Protein AF-A0A8T3XPP2-F1 (afdb_monomer)

Mean predicted aligned error: 5.4 Å

pLDDT: mean 87.84, std 9.17, range [56.16, 96.44]

Solvent-accessible surface area (backbone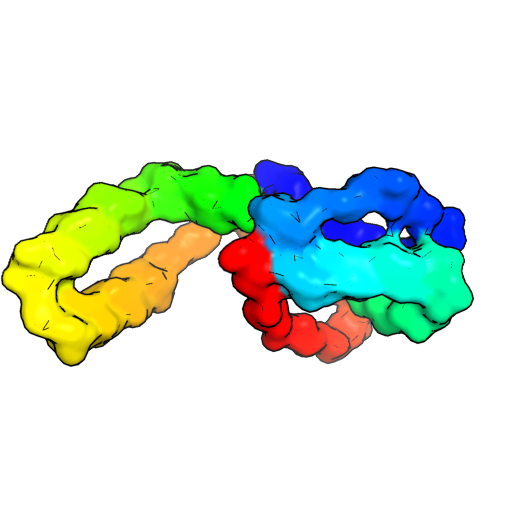 atoms only — not comparable to full-atom values): 6639 Å² total; per-residue (Å²): 129,56,69,53,70,54,49,86,83,51,77,57,91,76,72,49,42,80,37,33,4,61,57,40,27,49,51,49,55,44,27,54,82,45,95,59,78,74,52,71,42,74,25,47,62,40,52,52,50,50,34,56,76,70,50,44,55,61,53,50,55,52,37,69,73,75,44,57,73,67,62,27,50,56,53,51,52,53,51,54,73,71,52,73,82,63,72,72,58,47,61,52,48,51,52,55,55,61,72,61,79,58,94,79,88,89,77,92,42,63,104

Structure (mmCIF, N/CA/C/O backbone):
data_AF-A0A8T3XPP2-F1
#
_entry.id   AF-A0A8T3XPP2-F1
#
loop_
_atom_site.group_PDB
_atom_site.id
_atom_site.type_symbol
_atom_site.label_atom_id
_atom_site.label_alt_id
_atom_site.label_comp_id
_atom_site.label_asym_id
_atom_site.label_entity_id
_atom_site.label_seq_id
_atom_site.pdbx_PDB_ins_code
_atom_site.Cartn_x
_atom_site.Cartn_y
_atom_site.Cartn_z
_atom_site.occupancy
_atom_site.B_iso_or_equiv
_atom_site.auth_seq_id
_atom_site.auth_comp_id
_atom_site.auth_asym_id
_atom_site.auth_atom_id
_atom_site.pdbx_PDB_model_num
ATOM 1 N N . MET A 1 1 ? -1.957 -9.596 -3.310 1.00 66.44 1 MET A N 1
ATOM 2 C CA . MET A 1 1 ? -0.956 -8.522 -3.515 1.00 66.44 1 MET A CA 1
ATOM 3 C C . MET A 1 1 ? -0.604 -8.345 -4.985 1.00 66.44 1 MET A C 1
ATOM 5 O O . MET A 1 1 ? -0.073 -9.253 -5.631 1.00 66.44 1 MET A O 1
ATOM 9 N N . GLN A 1 2 ? -0.876 -7.148 -5.493 1.00 75.75 2 GLN A N 1
ATOM 10 C CA . GLN A 1 2 ? -0.531 -6.726 -6.846 1.00 75.75 2 GLN A CA 1
ATOM 11 C C . GLN A 1 2 ? 0.507 -5.604 -6.755 1.00 75.75 2 GLN A C 1
ATOM 13 O O . GLN A 1 2 ? 0.242 -4.551 -6.174 1.00 75.75 2 GLN A O 1
ATOM 18 N N . ILE A 1 3 ? 1.692 -5.856 -7.306 1.00 79.44 3 ILE A N 1
ATOM 19 C CA . ILE A 1 3 ? 2.779 -4.884 -7.415 1.00 79.44 3 ILE A CA 1
ATOM 20 C C . ILE A 1 3 ? 3.019 -4.586 -8.890 1.00 79.44 3 ILE A C 1
ATOM 22 O O . ILE A 1 3 ? 3.098 -5.515 -9.697 1.00 79.44 3 ILE A O 1
ATOM 26 N N . ALA A 1 4 ? 3.222 -3.312 -9.219 1.00 79.25 4 ALA A N 1
ATOM 27 C CA . ALA A 1 4 ? 3.797 -2.914 -10.498 1.00 79.25 4 ALA A CA 1
ATOM 28 C C . ALA A 1 4 ? 5.308 -2.687 -10.338 1.00 79.25 4 ALA A C 1
ATOM 30 O O . ALA A 1 4 ? 5.737 -1.911 -9.487 1.00 79.25 4 ALA A O 1
ATOM 31 N N . GLN A 1 5 ? 6.120 -3.377 -11.143 1.00 80.31 5 GLN A N 1
ATOM 32 C CA . GLN A 1 5 ? 7.584 -3.264 -11.121 1.00 80.31 5 GLN A CA 1
ATOM 33 C C . GLN A 1 5 ? 8.057 -2.274 -12.185 1.00 80.31 5 GLN A C 1
ATOM 35 O O . GLN A 1 5 ? 7.889 -2.520 -13.377 1.00 80.31 5 GLN A O 1
ATOM 40 N N . LEU A 1 6 ? 8.733 -1.197 -11.810 1.00 75.00 6 LEU A N 1
ATOM 41 C CA . LEU A 1 6 ? 9.311 -0.275 -12.787 1.00 75.00 6 LEU A CA 1
ATOM 42 C C . LEU A 1 6 ? 10.513 -0.949 -13.466 1.00 75.00 6 LEU A C 1
ATOM 44 O O . LEU A 1 6 ? 11.561 -1.158 -12.856 1.00 75.00 6 LEU A O 1
ATOM 48 N N . LYS A 1 7 ? 10.320 -1.362 -14.724 1.00 70.00 7 LYS A N 1
ATOM 49 C CA . LYS A 1 7 ? 11.324 -2.007 -15.583 1.00 70.00 7 LYS A CA 1
ATOM 50 C C . LYS A 1 7 ? 11.393 -1.264 -16.909 1.00 70.00 7 LYS A C 1
ATOM 52 O O . LYS A 1 7 ? 10.355 -0.988 -17.511 1.00 70.00 7 LYS A O 1
ATOM 57 N N . LYS A 1 8 ? 12.609 -0.981 -17.373 1.00 65.06 8 LYS A N 1
ATOM 58 C CA . LYS A 1 8 ? 12.852 -0.312 -18.655 1.00 65.06 8 LYS A CA 1
ATOM 59 C C . LYS A 1 8 ? 12.237 -1.109 -19.813 1.00 65.06 8 LYS A C 1
ATOM 61 O O . LYS A 1 8 ? 12.374 -2.330 -19.860 1.00 65.06 8 LYS A O 1
ATOM 66 N N . GLY A 1 9 ? 11.570 -0.415 -20.737 1.00 58.81 9 GLY A N 1
ATOM 67 C CA . GLY A 1 9 ? 11.063 -0.999 -21.986 1.00 58.81 9 GLY A CA 1
ATOM 68 C C . GLY A 1 9 ? 9.802 -1.862 -21.860 1.00 58.81 9 GLY A C 1
ATOM 69 O O . GLY A 1 9 ? 9.431 -2.516 -22.830 1.00 58.81 9 GLY A O 1
ATOM 70 N N . LYS A 1 10 ? 9.129 -1.880 -20.699 1.00 59.03 10 LYS A N 1
ATOM 71 C CA . LYS A 1 10 ? 7.808 -2.512 -20.565 1.00 59.03 10 LYS A CA 1
ATOM 72 C C . LYS A 1 10 ? 6.699 -1.461 -20.679 1.00 59.03 10 LYS A C 1
ATOM 74 O O . LYS A 1 10 ? 6.592 -0.622 -19.783 1.00 59.03 10 LYS A O 1
ATOM 79 N N . PRO A 1 11 ? 5.874 -1.494 -21.740 1.00 59.09 11 PRO A N 1
ATOM 80 C CA . PRO A 1 11 ? 4.764 -0.566 -21.874 1.00 59.09 11 PRO A CA 1
ATOM 81 C C . PRO A 1 11 ? 3.669 -0.902 -20.853 1.00 59.09 11 PRO A C 1
ATOM 83 O O . PRO A 1 11 ? 3.168 -2.024 -20.803 1.00 59.09 11 PRO A O 1
ATOM 86 N N . TYR A 1 12 ? 3.279 0.086 -20.049 1.00 63.06 12 TYR A N 1
ATOM 87 C CA . TYR A 1 12 ? 2.104 0.022 -19.178 1.00 63.06 12 TYR A CA 1
ATOM 88 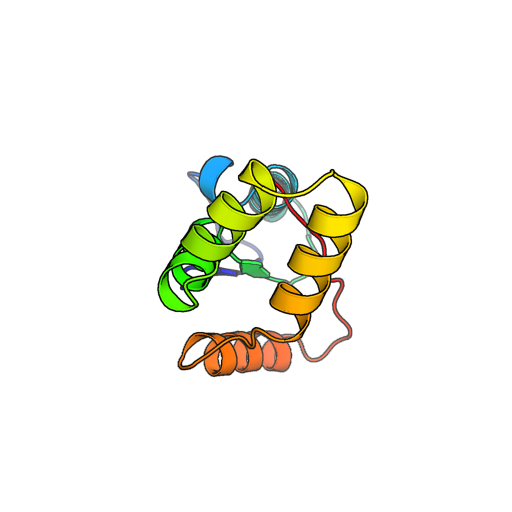C C . TYR A 1 12 ? 0.911 0.636 -19.920 1.00 63.06 12 TYR A C 1
ATOM 90 O O . TYR A 1 12 ? 0.490 1.748 -19.623 1.00 63.06 12 TYR A O 1
ATOM 98 N N . LEU A 1 13 ? 0.416 -0.059 -20.948 1.00 56.16 13 LEU A N 1
ATOM 99 C CA . LEU A 1 13 ? -0.588 0.460 -21.896 1.00 56.16 13 LEU A CA 1
ATOM 100 C C . LEU A 1 13 ? -1.925 0.878 -21.254 1.00 56.16 13 LEU A C 1
ATOM 102 O O . LEU A 1 13 ? -2.672 1.629 -21.867 1.00 56.16 13 LEU A O 1
ATOM 106 N N . PHE A 1 14 ? -2.191 0.460 -20.014 1.00 57.34 14 PHE A N 1
ATOM 107 C CA . PHE A 1 14 ? -3.342 0.891 -19.222 1.00 57.34 14 PHE A CA 1
ATOM 108 C C . PHE A 1 14 ? -2.898 1.080 -17.770 1.00 57.34 14 PHE A C 1
ATOM 110 O O . PHE A 1 14 ? -2.696 0.105 -17.041 1.00 57.34 14 PHE A O 1
ATOM 117 N N . THR A 1 15 ? -2.669 2.328 -17.365 1.00 72.19 15 THR A N 1
ATOM 118 C CA . THR A 1 15 ? -2.402 2.673 -15.966 1.00 72.19 15 THR A CA 1
ATOM 119 C C . THR A 1 15 ? -3.710 3.115 -15.308 1.00 72.19 15 THR A C 1
ATOM 121 O O . THR A 1 15 ? -4.558 3.738 -15.945 1.00 72.19 15 THR A O 1
ATOM 124 N N . ASP A 1 16 ? -3.904 2.716 -14.057 1.00 84.38 16 ASP A N 1
ATOM 125 C CA . ASP A 1 16 ? -5.120 2.966 -13.291 1.00 84.38 16 ASP A CA 1
ATOM 126 C C . ASP A 1 16 ? -4.787 3.779 -12.035 1.00 84.38 16 ASP A C 1
ATOM 128 O O . ASP A 1 16 ? -4.211 3.260 -11.072 1.00 84.38 16 ASP A O 1
ATOM 132 N N . VAL A 1 17 ? -5.166 5.061 -12.043 1.00 88.62 17 VAL A N 1
ATOM 133 C CA . VAL A 1 17 ? -4.934 5.981 -10.921 1.00 88.62 17 VAL A CA 1
ATOM 134 C C . VAL A 1 17 ? -5.602 5.469 -9.652 1.00 88.62 17 VAL A C 1
ATOM 136 O O . VAL A 1 17 ? -5.000 5.582 -8.591 1.00 88.62 17 VAL A O 1
ATOM 139 N N . THR A 1 18 ? -6.777 4.838 -9.751 1.00 91.00 18 THR A N 1
ATOM 140 C CA . THR A 1 18 ? -7.508 4.298 -8.589 1.00 91.00 18 THR A CA 1
ATOM 141 C C . THR A 1 18 ? -6.804 3.096 -7.959 1.00 91.00 18 THR A C 1
ATOM 143 O O . THR A 1 18 ? -7.069 2.738 -6.811 1.00 91.00 18 THR A O 1
ATOM 146 N N . ARG A 1 19 ? -5.847 2.504 -8.681 1.00 91.75 19 ARG A N 1
ATOM 147 C CA . ARG A 1 19 ? -5.056 1.359 -8.234 1.00 91.75 19 ARG A CA 1
ATOM 148 C C . ARG A 1 19 ? -3.646 1.724 -7.789 1.00 91.75 19 ARG A C 1
ATOM 150 O O . ARG A 1 19 ? -3.134 1.135 -6.841 1.00 91.75 19 ARG A O 1
ATOM 157 N N . TRP A 1 20 ? -2.993 2.662 -8.470 1.00 91.56 20 TRP A N 1
ATOM 158 C CA . TRP A 1 20 ? -1.582 3.012 -8.230 1.00 91.56 20 TRP A CA 1
ATOM 159 C C . TRP A 1 20 ? -1.395 4.365 -7.524 1.00 91.56 20 TRP A C 1
ATOM 161 O O . TRP A 1 20 ? -0.277 4.723 -7.131 1.00 91.56 20 TRP A O 1
ATOM 171 N N . GLY A 1 21 ? -2.478 5.129 -7.368 1.00 93.69 21 GLY A N 1
ATOM 172 C CA . GLY A 1 21 ? -2.470 6.522 -6.936 1.00 93.69 21 GLY A CA 1
ATOM 173 C C . GLY A 1 21 ? -1.827 7.455 -7.967 1.00 93.69 21 GLY A C 1
ATOM 174 O O . GLY A 1 21 ? -1.097 7.023 -8.864 1.00 93.69 21 GLY A O 1
ATOM 175 N N . GLY A 1 22 ? -2.047 8.763 -7.829 1.00 93.38 22 GLY A N 1
ATOM 176 C CA . GLY A 1 22 ? -1.635 9.737 -8.851 1.00 93.38 22 GLY A CA 1
ATOM 177 C C . GLY A 1 22 ? -0.125 9.764 -9.141 1.00 93.38 22 GLY A C 1
ATOM 178 O O . GLY A 1 22 ? 0.292 9.934 -10.287 1.00 93.38 22 GLY A O 1
ATOM 179 N N . LYS A 1 23 ? 0.727 9.554 -8.127 1.00 93.69 23 LYS A N 1
ATOM 180 C CA . LYS A 1 23 ? 2.193 9.557 -8.313 1.00 93.69 23 LYS A CA 1
ATOM 181 C C . LYS A 1 23 ? 2.690 8.254 -8.934 1.00 93.69 23 LYS A C 1
ATOM 183 O O . LYS A 1 23 ? 3.550 8.285 -9.810 1.00 93.69 23 LYS A O 1
ATOM 188 N N . GLY A 1 24 ? 2.167 7.125 -8.463 1.00 92.00 24 GLY A N 1
ATOM 189 C CA . GLY A 1 24 ? 2.507 5.801 -8.973 1.00 92.00 24 GLY A CA 1
ATOM 190 C C . GLY A 1 24 ? 2.101 5.648 -10.435 1.00 92.00 24 GLY A C 1
ATOM 191 O O . GLY A 1 24 ? 2.914 5.222 -11.252 1.00 92.00 24 GLY A O 1
ATOM 192 N N . ASP A 1 25 ? 0.893 6.092 -10.780 1.00 91.94 25 ASP A N 1
ATOM 193 C CA . ASP A 1 25 ? 0.389 6.097 -12.154 1.00 91.94 25 ASP A CA 1
ATOM 194 C C . ASP A 1 25 ? 1.299 6.907 -13.091 1.00 91.94 25 ASP A C 1
ATOM 196 O O . ASP A 1 25 ? 1.757 6.404 -14.119 1.00 91.94 25 ASP A O 1
ATOM 200 N N . ASN A 1 26 ? 1.674 8.123 -12.678 1.00 91.44 26 ASN A N 1
ATOM 201 C CA . ASN A 1 26 ? 2.610 8.957 -13.430 1.00 91.44 26 ASN A CA 1
ATOM 202 C C . ASN A 1 26 ? 3.985 8.295 -13.599 1.00 91.44 26 ASN A C 1
ATOM 204 O O . ASN A 1 26 ? 4.547 8.349 -14.690 1.00 91.44 26 ASN A O 1
ATOM 208 N N . LEU A 1 27 ? 4.528 7.638 -12.567 1.00 91.25 27 LEU A N 1
ATOM 209 C CA . LEU A 1 27 ? 5.794 6.903 -12.688 1.00 91.25 27 LEU A CA 1
ATOM 210 C C . LEU A 1 27 ? 5.697 5.749 -13.693 1.00 91.25 27 LEU A C 1
ATOM 212 O O . LEU A 1 27 ? 6.630 5.548 -14.470 1.00 91.25 27 LEU A O 1
ATOM 216 N N . LEU A 1 28 ? 4.574 5.024 -13.721 1.00 89.69 28 LEU A N 1
ATOM 217 C CA . LEU A 1 28 ? 4.343 3.944 -14.686 1.00 89.69 28 LEU A CA 1
ATOM 218 C C . LEU A 1 28 ? 4.284 4.463 -16.123 1.00 89.69 28 LEU A C 1
ATOM 220 O O . LEU A 1 28 ? 4.862 3.835 -17.013 1.00 89.69 28 LEU A O 1
ATOM 224 N N . ARG A 1 29 ? 3.637 5.614 -16.345 1.00 87.75 29 ARG A N 1
ATOM 225 C CA . ARG A 1 29 ? 3.602 6.290 -17.653 1.00 87.75 29 ARG A CA 1
ATOM 226 C C . ARG A 1 29 ? 4.982 6.797 -18.060 1.00 87.75 29 ARG A C 1
ATOM 228 O O . ARG A 1 29 ? 5.443 6.507 -19.159 1.00 87.75 29 ARG A O 1
ATOM 235 N N . LEU A 1 30 ? 5.676 7.505 -17.167 1.00 88.69 30 LEU A N 1
ATOM 236 C CA . LEU A 1 30 ? 7.000 8.068 -17.444 1.00 88.69 30 LEU A CA 1
ATOM 237 C C . LEU A 1 30 ? 8.039 6.984 -17.735 1.00 88.69 30 LEU A C 1
ATOM 239 O O . LEU A 1 30 ? 8.873 7.174 -18.613 1.00 88.69 30 LEU A O 1
ATOM 243 N N . ASN A 1 31 ? 7.957 5.829 -17.071 1.00 87.88 31 ASN A N 1
ATOM 244 C CA . ASN A 1 31 ? 8.860 4.697 -17.291 1.00 87.88 31 ASN A CA 1
ATOM 245 C C . ASN A 1 31 ? 8.750 4.084 -18.707 1.00 87.88 31 ASN A C 1
ATOM 247 O O . ASN A 1 31 ? 9.591 3.273 -19.094 1.00 87.88 31 ASN A O 1
ATOM 251 N N . GLN A 1 32 ? 7.736 4.462 -19.495 1.00 81.56 32 GLN A N 1
ATOM 252 C CA . GLN A 1 32 ? 7.624 4.066 -20.904 1.00 81.56 32 GLN A CA 1
ATOM 253 C C . GLN A 1 32 ? 8.544 4.879 -21.819 1.00 81.56 32 GLN A C 1
ATOM 255 O O . GLN A 1 32 ? 8.972 4.374 -22.852 1.00 81.56 32 GLN A O 1
ATOM 260 N N . VAL A 1 33 ? 8.829 6.131 -21.448 1.00 85.00 33 VAL A N 1
ATOM 261 C CA . VAL A 1 33 ? 9.496 7.114 -22.318 1.00 85.00 33 VAL A CA 1
ATOM 262 C C . VAL A 1 33 ? 10.852 7.540 -21.757 1.00 85.00 33 VAL A C 1
ATOM 264 O O . VAL A 1 33 ? 11.793 7.778 -22.509 1.00 85.00 33 VAL A O 1
ATOM 267 N N . PHE A 1 34 ? 10.979 7.604 -20.433 1.00 87.00 34 PHE A N 1
ATOM 268 C CA . PHE A 1 34 ? 12.156 8.106 -19.735 1.00 87.00 34 PHE A CA 1
ATOM 269 C C . PHE A 1 34 ? 12.821 7.025 -18.882 1.00 87.00 34 PHE A C 1
ATOM 271 O O . PHE A 1 34 ? 12.195 6.055 -18.450 1.00 87.00 34 PHE A O 1
ATOM 278 N N . ASN A 1 35 ? 14.106 7.229 -18.582 1.00 86.38 35 ASN A N 1
ATOM 279 C CA . ASN A 1 35 ? 14.811 6.430 -17.586 1.00 86.38 35 ASN A CA 1
ATOM 280 C C . ASN A 1 35 ? 14.333 6.841 -16.185 1.00 86.38 35 ASN A C 1
ATOM 282 O O . ASN A 1 35 ? 14.845 7.787 -15.589 1.00 86.38 35 ASN A O 1
ATOM 286 N N . VAL A 1 36 ? 13.336 6.128 -15.672 1.00 88.31 36 VAL A N 1
ATOM 287 C CA . VAL A 1 36 ? 12.882 6.245 -14.284 1.00 88.31 36 VAL A CA 1
ATOM 288 C C . VAL A 1 36 ? 13.730 5.311 -13.410 1.00 88.31 36 VAL A C 1
ATOM 290 O O . VAL A 1 36 ? 14.042 4.201 -13.854 1.00 88.31 36 VAL A O 1
ATOM 293 N N . PRO A 1 37 ? 14.124 5.718 -12.185 1.00 89.06 37 PRO A N 1
ATOM 294 C CA . PRO A 1 37 ? 14.810 4.822 -11.264 1.00 89.06 37 PRO A CA 1
ATOM 295 C C . PRO A 1 37 ? 14.022 3.521 -11.061 1.00 89.06 37 PRO A C 1
ATOM 297 O O . PRO A 1 37 ? 12.790 3.5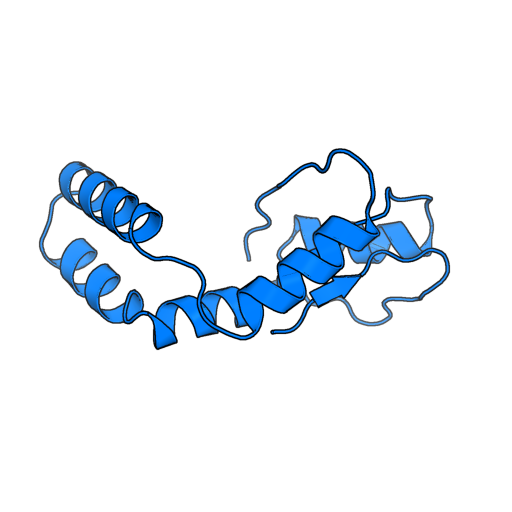66 -10.963 1.00 89.06 37 PRO A O 1
ATOM 300 N N . PRO A 1 38 ? 14.702 2.364 -10.988 1.00 88.12 38 PRO A N 1
ATOM 301 C CA . PRO A 1 38 ? 14.025 1.110 -10.705 1.00 88.12 38 PRO A CA 1
ATOM 302 C C . PRO A 1 38 ? 13.291 1.202 -9.365 1.00 88.12 38 PRO A C 1
ATOM 304 O O . PRO A 1 38 ? 13.681 1.933 -8.454 1.00 88.12 38 PRO A O 1
ATOM 307 N N . GLY A 1 39 ? 12.204 0.455 -9.249 1.00 91.69 39 GLY A N 1
ATOM 308 C CA . GLY A 1 39 ? 11.376 0.472 -8.057 1.00 91.69 39 GLY A CA 1
ATOM 309 C C . GLY A 1 39 ? 10.111 -0.338 -8.246 1.00 91.69 39 GLY A C 1
ATOM 310 O O . GLY A 1 39 ? 9.945 -1.064 -9.232 1.00 91.69 39 GLY A O 1
ATOM 311 N N . PHE A 1 40 ? 9.206 -0.213 -7.289 1.00 92.00 40 PHE A N 1
ATOM 312 C CA . PHE A 1 40 ? 7.923 -0.885 -7.336 1.00 92.00 40 PHE A CA 1
ATOM 313 C C . PHE A 1 40 ? 6.842 -0.046 -6.662 1.00 92.00 40 PHE A C 1
ATOM 315 O O . PHE A 1 40 ? 7.130 0.801 -5.818 1.00 92.00 40 PHE A O 1
ATOM 322 N N . ILE A 1 41 ? 5.594 -0.285 -7.056 1.00 93.06 41 ILE A N 1
ATOM 323 C CA . ILE A 1 41 ? 4.416 0.378 -6.499 1.00 93.06 41 ILE A CA 1
ATOM 324 C C . ILE A 1 41 ? 3.521 -0.693 -5.886 1.00 93.06 41 ILE A C 1
ATOM 326 O O . ILE A 1 41 ? 3.224 -1.704 -6.529 1.00 93.06 41 ILE A O 1
ATOM 330 N N . ILE A 1 42 ? 3.099 -0.460 -4.646 1.00 92.81 42 ILE A N 1
ATOM 331 C CA . ILE A 1 42 ? 2.098 -1.272 -3.954 1.00 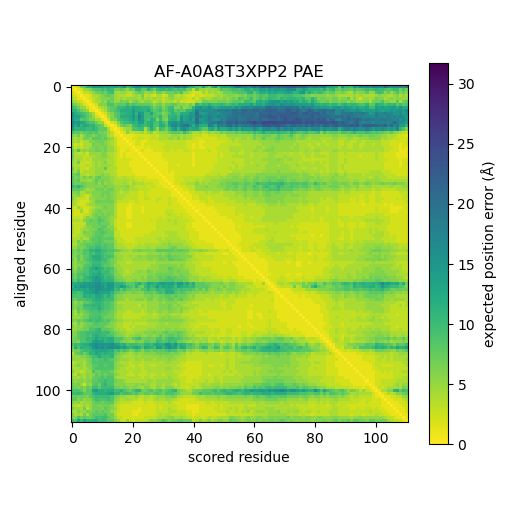92.81 42 ILE A CA 1
ATOM 332 C C . ILE A 1 42 ? 0.722 -0.719 -4.335 1.00 92.81 42 ILE A C 1
ATOM 334 O O . ILE A 1 42 ? 0.493 0.482 -4.213 1.00 92.81 42 ILE A O 1
ATOM 338 N N . SER A 1 43 ? -0.168 -1.579 -4.828 1.00 92.88 43 SER A N 1
ATOM 339 C CA . SER A 1 43 ? -1.532 -1.178 -5.200 1.00 92.88 43 SER A CA 1
ATOM 340 C C . SER A 1 43 ? -2.383 -0.788 -3.989 1.00 92.88 43 SER A C 1
ATOM 342 O O . SER A 1 43 ? -2.223 -1.353 -2.903 1.00 92.88 43 SER A O 1
ATOM 344 N N . SER A 1 44 ? -3.345 0.110 -4.205 1.00 93.62 44 SER A N 1
ATOM 345 C CA . SER A 1 44 ? -4.401 0.443 -3.241 1.00 93.62 44 SER A CA 1
ATOM 346 C C . SER A 1 44 ? -5.210 -0.792 -2.833 1.00 93.62 44 SER A C 1
ATOM 348 O O . SER A 1 44 ? -5.506 -0.951 -1.654 1.00 93.62 44 SER A O 1
ATOM 350 N N . ASP A 1 45 ? -5.457 -1.731 -3.752 1.00 92.25 45 ASP A N 1
ATOM 351 C CA . ASP A 1 45 ? -6.084 -3.026 -3.448 1.00 92.25 45 ASP A CA 1
ATOM 352 C C . ASP A 1 45 ? -5.323 -3.792 -2.362 1.00 92.25 45 ASP A C 1
ATOM 354 O O . ASP A 1 45 ? -5.919 -4.295 -1.418 1.00 92.25 45 ASP A O 1
ATOM 358 N N . THR A 1 46 ? -3.987 -3.815 -2.435 1.00 91.00 46 THR A N 1
ATOM 359 C CA . THR A 1 46 ? -3.163 -4.498 -1.423 1.00 91.00 46 THR A CA 1
ATOM 360 C C . THR A 1 46 ? -3.291 -3.827 -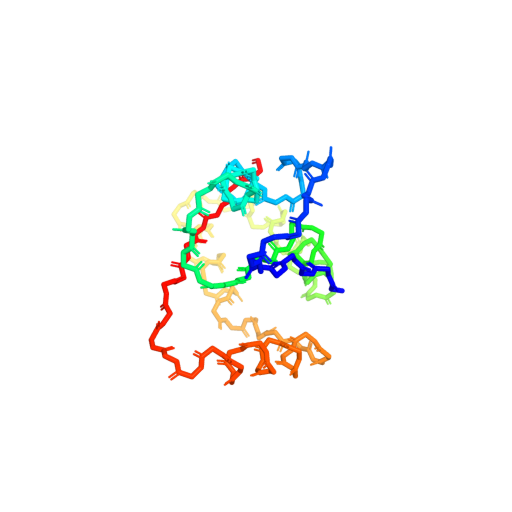0.052 1.00 91.00 46 THR A C 1
ATOM 362 O O . THR A 1 46 ? -3.290 -4.515 0.968 1.00 91.00 46 THR A O 1
ATOM 365 N N . PHE A 1 47 ? -3.422 -2.498 -0.011 1.00 91.50 47 PHE A N 1
ATOM 366 C CA . PHE A 1 47 ? -3.702 -1.777 1.231 1.00 91.50 47 PHE A CA 1
ATOM 367 C C . PHE A 1 47 ? -5.109 -2.090 1.758 1.00 91.50 47 PHE A C 1
ATOM 369 O O . PHE A 1 47 ? -5.266 -2.383 2.941 1.00 91.50 47 PHE A O 1
ATOM 376 N N . ASN A 1 48 ? -6.118 -2.090 0.885 1.00 91.44 48 ASN A N 1
ATOM 377 C CA . ASN A 1 48 ? -7.505 -2.387 1.239 1.00 91.44 48 ASN A CA 1
ATOM 378 C C . ASN A 1 48 ? -7.668 -3.811 1.787 1.00 91.44 48 ASN A C 1
ATOM 380 O O . ASN A 1 48 ? -8.360 -4.000 2.788 1.00 91.44 48 ASN A O 1
ATOM 384 N N . ASP A 1 49 ? -7.012 -4.792 1.168 1.00 90.50 49 ASP A N 1
ATOM 385 C CA . ASP A 1 49 ? -6.982 -6.177 1.641 1.00 90.50 49 ASP A CA 1
ATOM 386 C C . ASP A 1 49 ? -6.362 -6.248 3.042 1.00 90.50 49 ASP A C 1
ATOM 388 O O . ASP A 1 49 ? -6.971 -6.781 3.966 1.00 90.50 49 ASP A O 1
ATOM 392 N N . TRP A 1 50 ? -5.206 -5.605 3.248 1.00 91.06 50 TRP A N 1
ATOM 393 C CA . TRP A 1 50 ? -4.560 -5.570 4.562 1.00 91.06 50 TRP A CA 1
ATOM 394 C C . TRP A 1 50 ? -5.433 -4.903 5.635 1.00 91.06 50 TRP A C 1
ATOM 396 O O . TRP A 1 50 ? -5.525 -5.419 6.750 1.00 91.06 50 TRP A O 1
ATOM 406 N N . ILE A 1 51 ? -6.120 -3.799 5.320 1.00 92.44 51 ILE A N 1
ATOM 407 C CA . ILE A 1 51 ? -7.049 -3.122 6.244 1.00 92.44 51 ILE A CA 1
ATOM 408 C C . ILE A 1 51 ? -8.230 -4.027 6.630 1.00 92.44 51 ILE A C 1
ATOM 410 O O . ILE A 1 51 ? -8.661 -4.017 7.789 1.00 92.44 51 ILE A O 1
ATOM 414 N N . LYS A 1 52 ? -8.759 -4.806 5.680 1.00 90.00 52 LYS A N 1
ATOM 415 C CA . LYS A 1 52 ? -9.851 -5.759 5.929 1.00 90.00 52 LYS A CA 1
ATOM 416 C C . LYS A 1 52 ? -9.378 -6.927 6.791 1.00 90.00 52 LYS A C 1
ATOM 418 O O . LYS A 1 52 ? -9.978 -7.188 7.834 1.00 90.00 52 LYS A O 1
ATOM 423 N N . ASP A 1 53 ? -8.275 -7.565 6.411 1.00 89.44 53 ASP A N 1
ATOM 424 C CA . ASP A 1 53 ? -7.748 -8.761 7.079 1.00 89.44 53 ASP A CA 1
ATOM 425 C C . ASP A 1 53 ? -7.292 -8.472 8.515 1.00 89.44 53 ASP A C 1
ATOM 427 O O . ASP A 1 53 ? -7.514 -9.265 9.431 1.00 89.44 53 ASP A O 1
ATOM 431 N N . SER A 1 54 ? -6.718 -7.291 8.747 1.00 90.25 54 SER A N 1
ATOM 432 C CA . SER A 1 54 ? -6.301 -6.834 10.080 1.00 90.25 54 SER A CA 1
ATOM 433 C C . SER A 1 54 ? -7.452 -6.335 10.964 1.00 90.25 54 SER A C 1
ATOM 435 O O . SER A 1 54 ? -7.220 -5.941 12.112 1.00 90.25 54 SER A O 1
ATOM 437 N N . ARG A 1 55 ? -8.691 -6.327 10.446 1.00 88.69 55 ARG A N 1
ATOM 438 C CA . ARG A 1 55 ? -9.873 -5.718 11.084 1.00 88.69 55 ARG A CA 1
ATOM 439 C C . ARG A 1 55 ? -9.661 -4.244 11.455 1.00 88.69 55 ARG A C 1
ATOM 441 O O . ARG A 1 55 ? -10.329 -3.719 12.345 1.00 88.69 55 ARG A O 1
ATOM 448 N N . LEU A 1 56 ? -8.739 -3.557 10.776 1.00 93.31 56 LEU A N 1
ATOM 449 C CA . LEU A 1 56 ? -8.533 -2.121 10.954 1.00 93.31 56 LEU A CA 1
ATOM 450 C C . LEU A 1 56 ? -9.749 -1.332 10.476 1.00 93.31 56 LEU A C 1
ATOM 452 O O . LEU A 1 56 ? -10.056 -0.302 11.061 1.00 93.31 56 LEU A O 1
ATOM 456 N N . SER A 1 57 ? -10.473 -1.829 9.468 1.00 92.94 57 SER A N 1
ATOM 457 C CA . SER A 1 57 ? -11.651 -1.140 8.931 1.00 92.94 57 SER A CA 1
ATOM 458 C C . SER A 1 57 ? -12.716 -0.858 9.994 1.00 92.94 57 SER A C 1
ATOM 460 O O . SER A 1 57 ? -13.207 0.264 10.067 1.00 92.94 57 SER A O 1
ATOM 462 N N . SER A 1 58 ? -13.080 -1.850 10.814 1.00 93.12 58 SER A N 1
ATOM 463 C CA . SER A 1 58 ? -14.094 -1.662 11.861 1.00 93.12 58 SER A CA 1
ATOM 464 C C . SER A 1 58 ? -13.583 -0.730 12.954 1.00 93.12 58 SER A C 1
ATOM 466 O O . SER A 1 58 ? -14.263 0.218 13.319 1.00 93.12 58 SER A O 1
ATOM 468 N N . PHE A 1 59 ? -12.333 -0.924 13.386 1.00 95.00 59 PHE A N 1
ATOM 469 C CA . PHE A 1 59 ? -11.689 -0.050 14.365 1.00 95.00 59 PHE A CA 1
ATOM 470 C C . PHE A 1 59 ? -11.655 1.420 13.914 1.00 95.00 59 PHE A C 1
ATOM 472 O O . PHE A 1 59 ? -11.913 2.314 14.715 1.00 95.00 59 PHE A O 1
ATOM 479 N N . LEU A 1 60 ? -11.344 1.680 12.641 1.00 94.62 60 LEU A N 1
ATOM 480 C CA . LEU A 1 60 ? -11.321 3.031 12.082 1.00 94.62 60 LEU A CA 1
ATOM 481 C C . LEU A 1 60 ? -12.701 3.688 12.154 1.00 94.62 60 LEU A C 1
ATOM 483 O O . LEU A 1 60 ? -12.802 4.825 12.602 1.00 94.62 60 LEU A O 1
ATOM 487 N N . LEU A 1 61 ? -13.755 2.975 11.747 1.00 94.25 61 LEU A N 1
ATOM 488 C CA . LEU A 1 61 ? -15.126 3.490 11.793 1.00 94.25 61 LEU A CA 1
ATOM 489 C C . LEU A 1 61 ? -15.583 3.771 13.231 1.00 94.25 61 LEU A C 1
ATOM 491 O O . LEU A 1 61 ? -16.169 4.823 13.492 1.00 94.25 61 LEU A O 1
ATOM 495 N N . ASP A 1 62 ? -15.258 2.881 14.170 1.00 95.12 62 ASP A N 1
ATOM 496 C CA . ASP A 1 62 ? -15.589 3.057 15.586 1.00 95.12 62 ASP A CA 1
ATOM 497 C C . ASP A 1 62 ? -14.882 4.286 16.169 1.00 95.12 62 ASP A C 1
ATOM 499 O O . ASP A 1 62 ? -15.502 5.120 16.824 1.00 95.12 62 ASP A O 1
ATOM 503 N N . VAL A 1 63 ? -13.584 4.451 15.902 1.00 95.94 63 VAL A N 1
ATO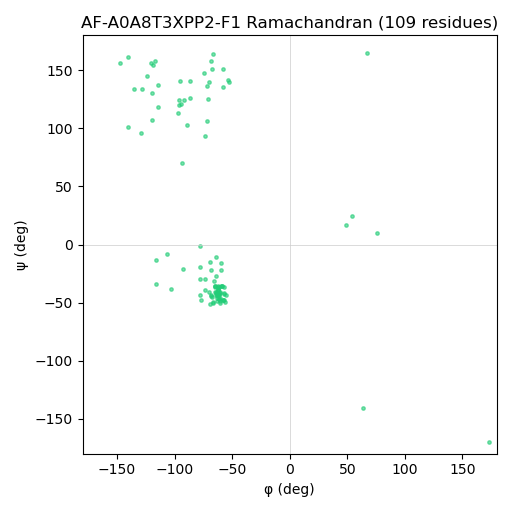M 504 C CA . VAL A 1 63 ? -12.809 5.583 16.429 1.00 95.94 63 VAL A CA 1
ATOM 505 C C . VAL A 1 63 ? -13.250 6.911 15.815 1.00 95.94 63 VAL A C 1
ATOM 507 O O . VAL A 1 63 ? -13.411 7.885 16.546 1.00 95.94 63 VAL A O 1
ATOM 510 N N . LEU A 1 64 ? -13.481 6.953 14.500 1.00 94.00 64 LEU A N 1
ATOM 511 C CA . LEU A 1 64 ? -13.898 8.174 13.801 1.00 94.00 64 LEU A CA 1
ATOM 512 C C . LEU A 1 64 ? -15.317 8.626 14.176 1.00 94.00 64 LEU A C 1
ATOM 514 O O . LEU A 1 64 ? -15.643 9.794 13.989 1.00 94.00 64 LEU A O 1
ATOM 518 N N . SER A 1 65 ? -16.158 7.721 14.682 1.00 94.44 65 SER A N 1
ATOM 519 C CA . SER A 1 65 ? -17.525 8.042 15.114 1.00 94.44 65 SER A CA 1
ATOM 520 C C . SER A 1 65 ? -17.645 8.396 16.597 1.00 94.44 65 SER A C 1
ATOM 522 O O . SER A 1 65 ? -18.627 9.029 16.979 1.00 94.44 65 SER A O 1
ATOM 524 N N . SER A 1 66 ? -16.680 7.997 17.434 1.00 90.00 66 SER A N 1
ATOM 525 C CA . SER A 1 66 ? -16.805 8.067 18.899 1.00 90.00 66 SER A CA 1
ATOM 526 C C . SER A 1 66 ? -15.817 8.996 19.601 1.00 90.00 66 SER A C 1
ATOM 528 O O . SER A 1 66 ? -16.023 9.294 20.777 1.00 90.00 66 SER A O 1
ATOM 530 N N . LYS A 1 67 ? -14.758 9.453 18.923 1.00 90.75 67 LYS A N 1
ATOM 531 C CA . LYS A 1 67 ? -13.705 10.288 19.521 1.00 90.75 67 LYS A CA 1
ATOM 532 C C . LYS A 1 67 ? -13.582 11.636 18.824 1.00 90.75 67 LYS A C 1
ATOM 534 O O . LYS A 1 67 ? -13.919 11.765 17.648 1.00 90.75 67 LYS A O 1
ATOM 539 N N . ASP A 1 68 ? -13.056 12.630 19.536 1.00 95.62 68 ASP A N 1
ATOM 540 C CA . ASP A 1 68 ? -12.611 13.868 18.903 1.00 95.62 68 ASP A CA 1
ATOM 541 C C . ASP A 1 68 ? -11.397 13.616 17.994 1.00 95.62 68 ASP A C 1
ATOM 543 O O . ASP A 1 68 ? -10.726 12.583 18.065 1.00 95.62 68 ASP A O 1
ATOM 547 N N . SER A 1 69 ? -11.111 14.580 17.122 1.00 93.44 69 SER A N 1
ATOM 548 C CA . SER A 1 69 ? -10.098 14.443 16.077 1.00 93.44 69 SER A CA 1
ATOM 549 C C . SER A 1 69 ? -8.689 14.137 16.597 1.00 93.44 69 SER A C 1
ATOM 551 O O . SER A 1 69 ? -7.963 13.391 15.935 1.00 93.44 69 SER A O 1
ATOM 553 N N . GLU A 1 70 ? -8.281 14.683 17.748 1.00 95.25 70 GLU A N 1
ATOM 554 C CA . GLU A 1 70 ? -6.924 14.480 18.273 1.00 95.25 70 GLU A CA 1
ATOM 555 C C . GLU A 1 70 ? -6.800 13.087 18.895 1.00 95.25 70 GLU A C 1
ATOM 557 O O . GLU A 1 70 ? -5.893 12.321 18.552 1.00 95.25 70 GLU A O 1
ATOM 562 N N . GLU A 1 71 ? -7.758 12.700 19.739 1.00 94.94 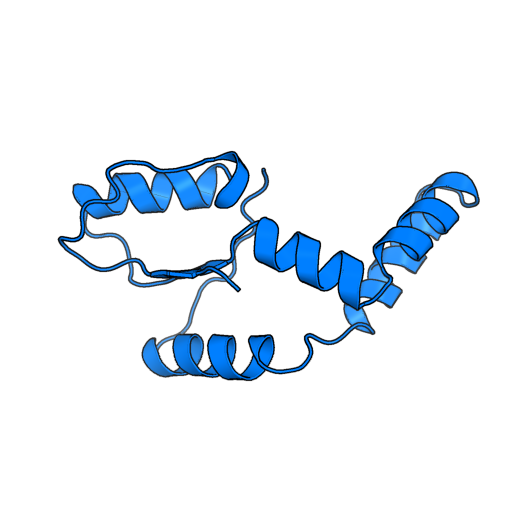71 GLU A N 1
ATOM 563 C CA . GLU A 1 71 ? -7.788 11.354 20.316 1.00 94.94 71 GLU A CA 1
ATOM 564 C C . GLU A 1 71 ? -7.943 10.267 19.246 1.00 94.94 71 GLU A C 1
ATOM 566 O O . GLU A 1 71 ? -7.318 9.196 19.334 1.00 94.94 71 GLU A O 1
ATOM 571 N N . ALA A 1 72 ? -8.750 10.537 18.216 1.00 95.06 72 ALA A N 1
ATOM 572 C CA . ALA A 1 72 ? -8.904 9.666 17.061 1.00 95.06 72 ALA A CA 1
ATOM 573 C C . ALA A 1 72 ? -7.570 9.492 16.332 1.00 95.06 72 ALA A C 1
ATOM 575 O O . ALA A 1 72 ? -7.135 8.357 16.120 1.00 95.06 72 ALA A O 1
ATOM 576 N N . TYR A 1 73 ? -6.878 10.589 16.013 1.00 95.31 73 TYR A N 1
ATOM 577 C CA . TYR A 1 73 ? -5.580 10.547 15.343 1.00 95.31 73 TYR A CA 1
ATOM 578 C C . TYR A 1 73 ? -4.555 9.714 16.122 1.00 95.31 73 TYR A C 1
ATOM 580 O O . TYR A 1 73 ? -3.942 8.804 15.550 1.00 95.31 73 TYR A O 1
ATOM 588 N N . GLN A 1 74 ? -4.402 9.958 17.428 1.00 96.44 74 GLN A N 1
ATOM 589 C CA . GLN A 1 74 ? -3.454 9.204 18.253 1.00 96.44 74 GLN A CA 1
ATOM 590 C C . GLN A 1 74 ? -3.815 7.716 18.306 1.00 96.44 74 GLN A C 1
ATOM 592 O O . GLN A 1 74 ? -2.945 6.859 18.128 1.00 96.44 74 GLN A O 1
ATOM 597 N N . SER A 1 75 ? -5.102 7.396 18.478 1.00 96.12 75 SER A N 1
ATOM 598 C CA . SER A 1 75 ? -5.591 6.011 18.510 1.00 96.12 75 SER A CA 1
ATOM 599 C C . SER A 1 75 ? -5.308 5.281 17.193 1.00 96.12 75 SER A C 1
ATOM 601 O O . SER A 1 75 ? -4.795 4.160 17.197 1.00 96.12 75 SER A O 1
ATOM 603 N N . ILE A 1 76 ? -5.601 5.928 16.061 1.00 95.88 76 ILE A N 1
ATOM 604 C CA . ILE A 1 76 ? -5.376 5.381 14.720 1.00 95.88 76 ILE A CA 1
ATOM 605 C C . ILE A 1 76 ? -3.888 5.162 14.480 1.00 95.88 76 ILE A C 1
ATOM 607 O O . ILE A 1 76 ? -3.482 4.067 14.092 1.00 95.88 76 ILE A O 1
ATOM 611 N N . ARG A 1 77 ? -3.056 6.163 14.776 1.00 95.06 77 ARG A N 1
ATOM 612 C CA . ARG A 1 77 ? -1.605 6.074 14.600 1.00 95.06 77 ARG A CA 1
ATOM 613 C C . ARG A 1 77 ? -1.004 4.918 15.398 1.00 95.06 77 ARG A C 1
ATOM 615 O O . ARG A 1 77 ? -0.245 4.131 14.835 1.00 95.06 77 ARG A O 1
ATOM 622 N N . GLN A 1 78 ? -1.360 4.788 16.676 1.00 95.75 78 GLN A N 1
ATOM 623 C CA . GLN A 1 78 ? -0.875 3.692 17.522 1.00 95.75 78 GLN A CA 1
ATOM 624 C C . GLN A 1 78 ? -1.311 2.333 16.982 1.00 95.75 78 GLN A C 1
ATOM 626 O O . GLN A 1 78 ? -0.505 1.405 16.894 1.00 95.75 78 GLN A O 1
ATOM 631 N N . ARG A 1 79 ? -2.570 2.219 16.549 1.00 95.50 79 ARG A N 1
ATOM 632 C CA . ARG A 1 79 ? -3.081 0.973 15.987 1.00 95.50 79 ARG A CA 1
ATOM 633 C C . ARG A 1 79 ? -2.361 0.589 14.694 1.00 95.50 79 ARG A C 1
ATOM 635 O O . ARG A 1 79 ? -2.024 -0.581 14.539 1.00 95.50 79 ARG A O 1
ATOM 642 N N . PHE A 1 80 ? -2.083 1.538 13.801 1.00 93.88 80 PHE A N 1
ATOM 643 C CA . PHE A 1 80 ? -1.314 1.279 12.578 1.00 93.88 80 PHE A CA 1
ATOM 644 C C . PHE A 1 80 ? 0.115 0.821 12.883 1.00 93.88 80 PHE A C 1
ATOM 646 O O . PHE A 1 80 ? 0.574 -0.137 12.274 1.00 93.88 80 PHE A O 1
ATOM 653 N N . LEU A 1 81 ? 0.796 1.446 13.851 1.00 92.38 81 LEU A N 1
ATOM 654 C CA . LEU A 1 81 ? 2.151 1.044 14.256 1.00 92.38 81 LEU A CA 1
ATOM 655 C C . LEU A 1 81 ? 2.189 -0.354 14.886 1.00 92.38 81 LEU A C 1
ATOM 657 O O . LEU A 1 81 ? 3.142 -1.099 14.671 1.00 92.38 81 LEU A O 1
ATOM 661 N N . ALA A 1 82 ? 1.155 -0.715 15.646 1.00 93.31 82 ALA A N 1
ATOM 662 C CA . ALA A 1 82 ? 1.034 -2.033 16.262 1.00 93.31 82 ALA A CA 1
ATOM 663 C C . ALA A 1 82 ? 0.571 -3.122 15.279 1.00 93.31 82 ALA A C 1
ATOM 665 O O . ALA A 1 82 ? 0.735 -4.313 15.550 1.00 93.31 82 ALA A O 1
ATOM 666 N N . THR A 1 83 ? -0.028 -2.741 14.147 1.00 92.31 83 THR A N 1
ATOM 667 C CA . THR A 1 83 ? -0.527 -3.695 13.156 1.00 92.31 83 THR A CA 1
ATOM 668 C C . THR A 1 83 ? 0.579 -4.013 12.160 1.00 92.31 83 THR A C 1
ATOM 670 O O . THR A 1 83 ? 0.875 -3.236 11.257 1.00 92.31 83 THR A O 1
ATOM 673 N N . GLY A 1 84 ? 1.195 -5.182 12.314 1.00 87.31 84 GLY A N 1
ATOM 674 C CA . GLY A 1 84 ? 2.170 -5.678 11.349 1.00 87.31 84 GLY A CA 1
ATOM 675 C C . GLY A 1 84 ? 1.543 -6.041 9.998 1.00 87.31 84 GLY A C 1
ATOM 676 O O . GLY A 1 84 ? 0.355 -6.361 9.890 1.00 87.31 84 GLY A O 1
ATOM 677 N N . LEU A 1 85 ? 2.375 -6.055 8.958 1.00 85.56 85 LEU A N 1
ATOM 678 C CA . LEU A 1 85 ? 2.071 -6.791 7.733 1.00 85.56 85 LEU A CA 1
ATOM 679 C C . LEU A 1 85 ? 2.155 -8.293 8.044 1.00 85.56 85 LEU A C 1
ATOM 681 O O . LEU A 1 85 ? 3.045 -8.720 8.779 1.00 85.56 85 LEU A O 1
ATOM 685 N N . GLN A 1 86 ? 1.239 -9.098 7.508 1.00 81.00 86 GLN A N 1
ATOM 686 C CA . GLN A 1 86 ? 1.186 -10.536 7.792 1.00 81.00 86 GLN A CA 1
ATOM 687 C C . GLN A 1 86 ? 1.383 -11.382 6.530 1.00 81.00 86 GLN A C 1
ATOM 689 O O . GLN A 1 86 ? 1.081 -10.955 5.413 1.00 81.00 86 GLN A O 1
ATOM 694 N N . GLY A 1 87 ? 1.871 -12.608 6.734 1.00 77.56 87 GLY A N 1
ATOM 695 C CA . GLY A 1 87 ? 1.882 -13.672 5.731 1.00 77.56 87 GLY A CA 1
ATOM 696 C C . GLY A 1 87 ? 2.727 -13.384 4.485 1.00 77.56 87 GLY A C 1
ATOM 697 O O . GLY A 1 87 ? 3.820 -12.822 4.557 1.00 77.56 87 GLY A O 1
ATOM 698 N N . ASP A 1 88 ? 2.195 -13.792 3.330 1.00 84.38 88 ASP A N 1
ATOM 699 C CA . ASP A 1 88 ? 2.832 -13.712 2.005 1.00 84.38 88 ASP A CA 1
ATOM 700 C C . ASP A 1 88 ? 3.191 -12.275 1.574 1.00 84.38 88 ASP A C 1
ATOM 702 O O . ASP A 1 88 ? 4.079 -12.059 0.751 1.00 84.38 88 ASP A O 1
ATOM 706 N N . LEU A 1 89 ? 2.540 -11.258 2.149 1.00 83.00 89 LEU A N 1
ATOM 707 C CA . LEU A 1 89 ? 2.837 -9.860 1.835 1.00 83.00 89 LEU A CA 1
ATOM 708 C C . LEU A 1 89 ? 4.257 -9.471 2.271 1.00 83.00 89 LEU A C 1
ATOM 710 O O . LEU A 1 89 ? 4.966 -8.802 1.519 1.00 83.00 89 LEU A O 1
ATOM 714 N N . VAL A 1 90 ? 4.690 -9.925 3.451 1.00 89.50 90 VAL A N 1
ATOM 715 C CA . VAL A 1 90 ? 6.030 -9.633 3.984 1.00 89.50 90 VAL A CA 1
ATOM 716 C C . VAL A 1 90 ? 7.099 -10.295 3.125 1.00 89.50 90 VAL A C 1
ATOM 718 O O . VAL A 1 90 ? 8.010 -9.620 2.654 1.00 89.50 90 VAL A O 1
ATOM 721 N N . SER A 1 91 ? 6.956 -11.593 2.842 1.00 89.31 91 SER A N 1
ATOM 722 C CA . SER A 1 91 ? 7.942 -12.348 2.057 1.00 89.31 91 SER A CA 1
ATOM 723 C C . SER A 1 91 ? 8.108 -11.785 0.640 1.00 89.31 91 SER A C 1
ATOM 725 O O . SER A 1 91 ? 9.217 -11.734 0.098 1.00 89.31 91 SER A O 1
ATOM 727 N N . ARG A 1 92 ? 7.016 -11.316 0.029 1.00 87.50 92 ARG A N 1
ATOM 728 C CA . ARG A 1 92 ? 7.045 -10.705 -1.302 1.00 87.50 92 ARG A CA 1
ATOM 729 C C . ARG A 1 92 ? 7.648 -9.306 -1.297 1.00 87.50 92 ARG A C 1
ATOM 731 O O . ARG A 1 92 ? 8.393 -8.995 -2.225 1.00 87.50 92 ARG A O 1
ATOM 738 N N . LEU A 1 93 ? 7.364 -8.483 -0.286 1.00 89.75 93 LEU A N 1
ATOM 739 C CA . LEU A 1 93 ? 8.023 -7.184 -0.128 1.00 89.75 93 LEU A CA 1
ATOM 740 C C . LEU A 1 93 ? 9.522 -7.358 0.118 1.00 89.75 93 LEU A C 1
ATOM 742 O O . LEU A 1 93 ? 10.312 -6.708 -0.559 1.00 89.75 93 LEU A O 1
ATOM 746 N N . ASP A 1 94 ? 9.916 -8.299 0.975 1.00 90.50 94 ASP A N 1
ATOM 747 C CA . ASP A 1 94 ? 11.320 -8.640 1.215 1.00 90.50 94 ASP A CA 1
ATOM 748 C C . ASP A 1 94 ? 12.038 -9.044 -0.073 1.00 90.50 94 ASP A C 1
ATOM 750 O O . ASP A 1 94 ? 13.164 -8.613 -0.324 1.00 90.50 94 ASP A O 1
ATOM 754 N N . LYS A 1 95 ? 11.385 -9.834 -0.934 1.00 90.94 95 LYS A N 1
ATOM 755 C CA . LYS A 1 95 ? 11.940 -10.206 -2.240 1.00 90.94 95 LYS A CA 1
ATOM 756 C C . LYS A 1 95 ? 12.156 -8.991 -3.145 1.00 90.94 95 LYS A C 1
ATOM 758 O O . LYS A 1 95 ? 13.185 -8.915 -3.817 1.00 90.94 95 LYS A O 1
ATOM 763 N N . GLU A 1 96 ? 11.210 -8.055 -3.186 1.00 90.38 96 GLU A N 1
ATOM 764 C CA . GLU A 1 96 ? 11.350 -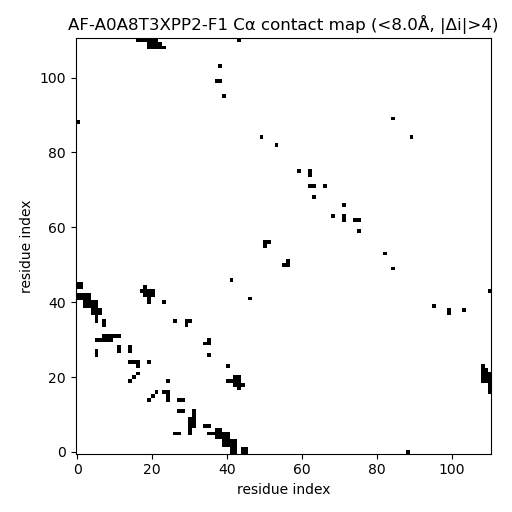6.835 -3.989 1.00 90.38 96 GLU A CA 1
ATOM 765 C C . GLU A 1 96 ? 12.410 -5.890 -3.405 1.00 90.38 96 GLU A C 1
ATOM 767 O O . GLU A 1 96 ? 13.220 -5.370 -4.170 1.00 90.38 96 GLU A O 1
ATOM 772 N N . PHE A 1 97 ? 12.478 -5.729 -2.078 1.00 90.00 97 PHE A N 1
ATOM 773 C CA . PHE A 1 97 ? 13.522 -4.948 -1.409 1.00 90.00 97 PHE A CA 1
ATOM 774 C C . PHE A 1 97 ? 14.915 -5.524 -1.663 1.00 90.00 97 PHE A C 1
ATOM 776 O O . PHE A 1 97 ? 15.815 -4.787 -2.062 1.00 90.00 97 PHE A O 1
ATOM 783 N N . ARG A 1 98 ? 15.091 -6.843 -1.515 1.00 89.88 98 ARG A N 1
ATOM 784 C CA . ARG A 1 98 ? 16.372 -7.510 -1.793 1.00 89.88 98 ARG A CA 1
ATOM 785 C C . ARG A 1 98 ? 16.793 -7.370 -3.249 1.00 89.88 98 ARG A C 1
ATOM 787 O O . ARG A 1 98 ? 17.970 -7.179 -3.498 1.00 89.88 98 ARG A O 1
ATOM 794 N N . ARG A 1 99 ? 15.855 -7.406 -4.206 1.00 88.12 99 ARG A N 1
ATOM 795 C CA . ARG A 1 99 ? 16.177 -7.237 -5.635 1.00 88.12 99 ARG A CA 1
ATOM 796 C C . ARG A 1 99 ? 16.744 -5.854 -5.963 1.00 88.12 99 ARG A C 1
ATOM 798 O O . ARG A 1 99 ? 17.430 -5.710 -6.967 1.00 88.12 99 ARG A O 1
ATOM 805 N N . MET A 1 100 ? 16.395 -4.831 -5.188 1.00 87.88 100 MET A N 1
ATOM 806 C CA . MET A 1 100 ? 16.831 -3.467 -5.475 1.00 87.88 100 MET A CA 1
ATOM 807 C C . MET A 1 100 ? 18.313 -3.248 -5.158 1.00 87.88 100 MET A C 1
ATOM 809 O O . MET A 1 100 ? 18.921 -2.418 -5.818 1.00 87.88 100 MET A O 1
ATOM 813 N N . GLU A 1 101 ? 18.876 -3.975 -4.182 1.00 84.38 101 GLU A N 1
ATOM 814 C CA . GLU A 1 101 ? 20.293 -3.924 -3.757 1.00 84.38 101 GLU A CA 1
ATOM 815 C C . GLU A 1 101 ? 20.861 -2.507 -3.500 1.00 84.38 101 GLU A C 1
ATOM 817 O O . GLU A 1 101 ? 22.070 -2.309 -3.406 1.00 84.38 101 GLU A O 1
ATOM 822 N N . THR A 1 102 ? 19.995 -1.504 -3.337 1.00 85.75 102 THR A N 1
ATOM 823 C CA . THR A 1 102 ? 20.351 -0.098 -3.116 1.00 85.75 102 THR A CA 1
ATOM 824 C C . THR A 1 102 ? 19.409 0.542 -2.097 1.00 85.75 102 THR A C 1
ATOM 826 O O . THR A 1 102 ? 18.293 0.052 -1.899 1.00 85.75 102 THR A O 1
ATOM 829 N N . PRO A 1 103 ? 19.787 1.682 -1.487 1.00 89.75 103 PRO A N 1
ATOM 830 C CA . PRO A 1 103 ? 18.846 2.503 -0.737 1.00 89.75 103 PRO A CA 1
ATOM 831 C C . PRO A 1 103 ? 17.622 2.860 -1.586 1.00 89.75 103 PRO A C 1
ATOM 833 O O . PRO A 1 103 ? 17.731 3.133 -2.783 1.00 89.75 103 PRO A O 1
ATOM 836 N N . ILE A 1 104 ? 16.455 2.868 -0.953 1.00 90.81 104 ILE A N 1
ATOM 837 C CA . ILE A 1 104 ? 15.165 3.087 -1.607 1.00 90.81 104 ILE A CA 1
ATOM 838 C C . ILE A 1 104 ? 14.413 4.250 -0.965 1.00 90.81 104 ILE A C 1
ATOM 840 O O . ILE A 1 104 ? 14.448 4.449 0.248 1.00 90.81 104 ILE A O 1
ATOM 844 N N . ALA A 1 105 ? 13.682 5.003 -1.785 1.00 93.38 105 ALA A N 1
ATOM 845 C CA . ALA A 1 105 ? 12.777 6.039 -1.309 1.00 93.38 105 ALA A CA 1
ATOM 846 C C . ALA A 1 105 ? 11.355 5.477 -1.174 1.00 93.38 105 ALA A C 1
ATOM 848 O O . ALA A 1 105 ? 10.760 5.054 -2.164 1.00 93.38 105 ALA A O 1
ATOM 849 N N . ILE A 1 106 ? 10.787 5.530 0.033 1.00 93.50 106 ILE A N 1
ATOM 850 C CA . ILE A 1 106 ? 9.384 5.175 0.284 1.00 93.50 106 ILE A CA 1
ATOM 851 C C . ILE A 1 106 ? 8.540 6.444 0.158 1.00 93.50 106 ILE A C 1
ATOM 853 O O . ILE A 1 106 ? 8.815 7.450 0.811 1.00 93.50 106 ILE A O 1
ATOM 857 N N . AR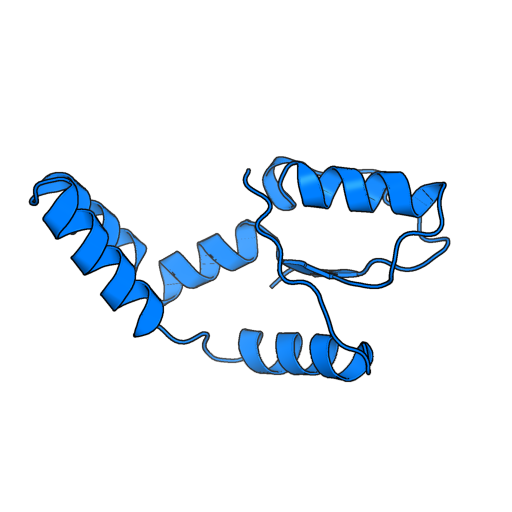G A 1 107 ? 7.525 6.425 -0.712 1.00 94.75 107 ARG A N 1
ATOM 858 C CA . ARG A 1 107 ? 6.677 7.591 -0.997 1.00 94.75 107 ARG A CA 1
ATOM 859 C C . ARG A 1 107 ? 5.210 7.188 -1.021 1.00 94.75 107 ARG A C 1
ATOM 861 O O . ARG A 1 107 ? 4.853 6.219 -1.684 1.00 94.75 107 ARG A O 1
ATOM 868 N N . SER A 1 108 ? 4.359 7.965 -0.355 1.00 95.12 108 SER A N 1
ATOM 869 C CA . SER A 1 108 ? 2.909 7.804 -0.458 1.00 95.12 108 SER A CA 1
ATOM 870 C C . SER A 1 108 ? 2.399 8.284 -1.820 1.00 95.12 108 SER A C 1
ATOM 872 O O . SER A 1 108 ? 2.799 9.346 -2.323 1.00 95.12 108 SER A O 1
ATOM 874 N N . SER A 1 109 ? 1.498 7.495 -2.400 1.00 94.25 109 SER A N 1
ATOM 875 C CA . SER A 1 109 ? 0.766 7.788 -3.631 1.00 94.25 109 SER A CA 1
ATOM 876 C C . SER A 1 109 ? -0.715 7.565 -3.352 1.00 94.25 109 SER A C 1
ATOM 878 O O . SER A 1 109 ? -1.175 6.428 -3.351 1.00 94.25 109 SER A O 1
ATOM 880 N N . SER A 1 110 ? -1.430 8.641 -3.034 1.00 91.50 110 SER A N 1
ATOM 881 C CA . SER A 1 110 ? -2.858 8.571 -2.724 1.00 91.50 110 SER A CA 1
ATOM 882 C C . SER A 1 110 ? -3.688 8.355 -3.987 1.00 91.50 110 SER A C 1
ATOM 884 O O . SER A 1 110 ? -3.313 8.828 -5.069 1.00 91.50 110 SER A O 1
ATOM 886 N N . VAL A 1 111 ? -4.790 7.632 -3.806 1.00 88.56 111 VAL A N 1
ATOM 887 C CA . VAL A 1 111 ? -5.911 7.499 -4.746 1.00 88.56 111 VAL A CA 1
ATOM 888 C C . VAL A 1 111 ? -6.898 8.638 -4.569 1.00 88.56 111 VAL A C 1
ATOM 890 O O . VAL A 1 111 ? -7.016 9.124 -3.422 1.00 88.56 111 VAL A O 1
#

Secondary structure (DSSP, 8-state):
--EEEE-TT---SS--HHHHHHHHHHHHHHTTTS-PPSEEEE-HHHHHHHHHHTTHHHHHHHHHHHS-HHHHHHHHHHHHHH----THHHHHHHHHHHHH-S---------

Foldseek 3Di:
DDKDWLDAQDQPVDFDCQWQAPVRSVLNHCSNPDPDQTDMTHTPVNVVVLCVVLVVVVVLVVLVVPDDPVSSVVSSVVSVVVRDDDDPVVVVVVVRVVVNVDDDDDDDGHD

Sequence (111 aa):
MQIAQLKKGKPYLFTDVTRWGGKGDNLLRLNQVFNVPPGFIISSDTFNDWIKDSRLSSFLLDVLSSKDSEEAYQSIRQRFLATGLQGDLVSRLDKEFRRMETPIAIRSSSV

Radius of gyration: 16.44 Å; Cα contacts (8 Å, |Δi|>4): 104; chains: 1; bounding box: 38×28×43 Å